Protein AF-A0A7S1SAR8-F1 (afdb_monomer_lite)

Radius of gyration: 25.9 Å; chains: 1; bounding box: 47×36×83 Å

Foldseek 3Di:
DDDDDDDDDDDDDDDPPDPDPDDDQLPPDDDPVSVVSVVPDPPVQKDKDFPVDKDKDWDDDCPVPDHIWIKIKTWIWMKGGQPDDCVVDVPRIDIDTDIDIDIPDDD

pLDDT: mean 79.25, std 18.24, range [34.44, 98.0]

Organism: Alexandrium catenella (NCBI:txid2925)

Sequence (107 aa):
SGCGALPVSQSSSAAPSGSSSWISPIAGCQGFDCVLQYIALNDGAYRWNDTQVRLRGRISGNLHGLPDVSWTGYVLNMTSQQWRTGARVDHPIWWHTLVVIVPDVVE

InterPro domains:
  IPR009199 PhoPQ-activated pathogenicity-related protein, PqaA type [PF10142] (72-105)
  IPR009199 PhoPQ-activated pathogenicity-related protein, PqaA type [PTHR31497] (37-106)

Secondary structure (DSSP, 8-state):
---------------------PPPTTTT--HHHHHHHHHHS--SS-EEEEEEEEEEEEE-S-BTTBPPEEEEEEEEEEEPP--S-TTT-S----EEEEEEEEES---

Structure (mmCIF, N/CA/C/O backbone):
data_AF-A0A7S1SAR8-F1
#
_entry.id   AF-A0A7S1SAR8-F1
#
loop_
_atom_site.group_PDB
_atom_site.id
_atom_site.type_symbol
_atom_site.label_atom_id
_atom_site.label_alt_id
_atom_site.label_comp_id
_atom_site.label_asym_id
_atom_site.label_entity_id
_atom_site.label_seq_id
_atom_site.pdbx_PDB_ins_code
_atom_site.Cartn_x
_atom_site.Cartn_y
_atom_site.Cartn_z
_atom_site.occupancy
_atom_site.B_iso_or_equiv
_atom_site.auth_seq_id
_atom_site.auth_comp_id
_atom_site.auth_asym_id
_atom_site.auth_atom_id
_atom_site.pdbx_PDB_model_num
ATOM 1 N N . SER A 1 1 ? 21.450 8.847 50.751 1.00 38.28 1 SER A N 1
ATOM 2 C CA . SER A 1 1 ? 20.544 8.686 51.910 1.00 38.28 1 SER A CA 1
ATOM 3 C C . SER A 1 1 ? 19.205 9.280 51.518 1.00 38.28 1 SER A C 1
ATOM 5 O O . SER A 1 1 ? 19.190 10.408 51.071 1.00 38.28 1 SER A O 1
ATOM 7 N N . GLY A 1 2 ? 18.051 8.637 51.551 1.00 37.12 2 GLY A N 1
ATOM 8 C CA . GLY A 1 2 ? 17.581 7.332 51.992 1.00 37.12 2 GLY A CA 1
ATOM 9 C C . GLY A 1 2 ? 16.054 7.390 51.820 1.00 37.12 2 GLY A C 1
ATOM 10 O O . GLY A 1 2 ? 15.468 8.467 51.918 1.00 37.12 2 GLY A O 1
ATOM 11 N N . CYS A 1 3 ? 15.431 6.266 51.484 1.00 41.78 3 CYS A N 1
ATOM 12 C CA . CYS A 1 3 ? 13.980 6.127 51.370 1.00 41.78 3 CYS A CA 1
ATOM 13 C C . CYS A 1 3 ? 13.277 6.307 52.729 1.00 41.78 3 CYS A C 1
ATOM 15 O O . CYS A 1 3 ? 13.813 5.897 53.756 1.00 41.78 3 CYS A O 1
ATOM 17 N N . GLY A 1 4 ? 12.039 6.805 52.715 1.00 34.44 4 GLY A N 1
ATOM 18 C CA . GLY A 1 4 ? 11.071 6.690 53.816 1.00 34.44 4 GLY A CA 1
ATOM 19 C C . GLY A 1 4 ? 9.929 7.693 53.630 1.00 34.44 4 GLY A C 1
ATOM 20 O O . GLY A 1 4 ? 10.187 8.825 53.253 1.00 34.44 4 GLY A O 1
ATOM 21 N N . ALA A 1 5 ? 8.648 7.393 53.817 1.00 37.53 5 ALA A N 1
ATOM 22 C CA . ALA A 1 5 ? 7.921 6.173 54.141 1.00 37.53 5 ALA A CA 1
ATOM 23 C C . ALA A 1 5 ? 6.475 6.379 53.636 1.00 37.53 5 ALA A C 1
ATOM 25 O O . ALA A 1 5 ? 5.983 7.507 53.624 1.00 37.53 5 ALA A O 1
ATOM 26 N N . LEU A 1 6 ? 5.788 5.310 53.234 1.00 43.16 6 LEU A N 1
ATOM 27 C CA . LEU A 1 6 ? 4.328 5.326 53.085 1.00 43.16 6 LEU A CA 1
ATOM 28 C C . LEU A 1 6 ? 3.674 5.149 54.464 1.00 43.16 6 LEU A C 1
ATOM 30 O O . LEU A 1 6 ? 4.180 4.367 55.272 1.00 43.16 6 LEU A O 1
ATOM 34 N N . PRO A 1 7 ? 2.483 5.731 54.673 1.00 43.75 7 PRO A N 1
ATOM 35 C CA . PRO A 1 7 ? 1.417 4.957 55.286 1.00 43.75 7 PRO A CA 1
ATOM 36 C C . PRO A 1 7 ? 0.156 4.941 54.416 1.00 43.75 7 PRO A C 1
ATOM 38 O O . PRO A 1 7 ? -0.259 5.929 53.816 1.00 43.75 7 PRO A O 1
ATOM 41 N N . VAL A 1 8 ? -0.440 3.754 54.366 1.00 49.81 8 VAL A N 1
ATOM 42 C CA . VAL A 1 8 ? -1.705 3.412 53.715 1.00 49.81 8 VAL A CA 1
ATOM 43 C C . VAL A 1 8 ? -2.852 3.691 54.691 1.00 49.81 8 VAL A C 1
ATOM 45 O O . VAL A 1 8 ? -2.761 3.275 55.842 1.00 49.81 8 VAL A O 1
ATOM 48 N N . SER A 1 9 ? -3.957 4.301 54.246 1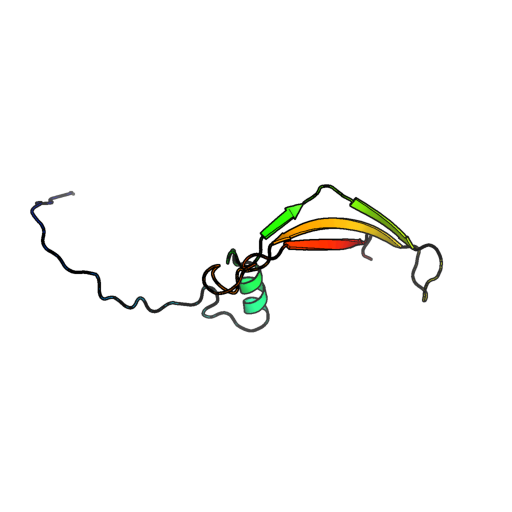.00 41.06 9 SER A N 1
ATOM 49 C CA . SER A 1 9 ? -5.313 3.769 54.509 1.00 41.06 9 SER A CA 1
ATOM 50 C C . SER A 1 9 ? -6.458 4.581 53.876 1.00 41.06 9 SER A C 1
ATOM 52 O O . SER A 1 9 ? -6.661 5.752 54.158 1.00 41.06 9 SER A O 1
ATOM 54 N N . GLN A 1 10 ? -7.235 3.838 53.078 1.00 35.84 10 GLN A N 1
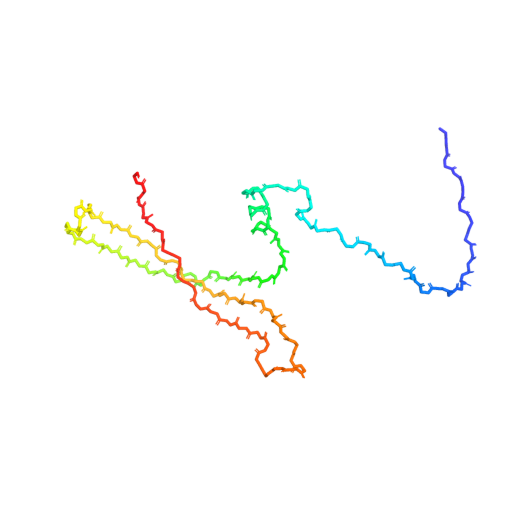ATOM 55 C CA . GLN A 1 10 ? -8.704 3.804 52.988 1.00 35.84 10 GLN A CA 1
ATOM 56 C C . GLN A 1 10 ? -9.494 4.952 52.322 1.00 35.84 10 GLN A C 1
ATOM 58 O O . GLN A 1 10 ? -9.845 5.962 52.91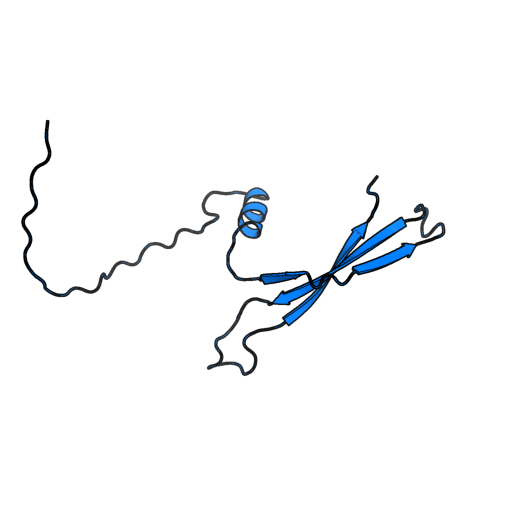4 1.00 35.84 10 GLN A O 1
ATOM 63 N N . SER A 1 11 ? -9.862 4.650 51.071 1.00 47.28 11 SER A N 1
ATOM 64 C CA . SER A 1 11 ? -11.188 4.744 50.434 1.00 47.28 11 SER A CA 1
ATOM 65 C C . SER A 1 11 ? -12.128 5.910 50.768 1.00 47.28 11 SER A C 1
ATOM 67 O O . SER A 1 11 ? -12.750 5.943 51.826 1.00 47.28 11 SER A O 1
ATOM 69 N N . SER A 1 12 ? -12.430 6.724 49.754 1.00 37.28 12 SER A N 1
ATOM 70 C CA . SER A 1 12 ? -13.813 6.990 49.314 1.00 37.28 12 SER A CA 1
ATOM 71 C C . SER A 1 12 ? -13.837 7.831 48.026 1.00 37.28 12 SER A C 1
ATOM 73 O O . SER A 1 12 ? -13.225 8.886 47.933 1.00 37.28 12 SER A O 1
ATOM 75 N N . SER A 1 13 ? -14.520 7.284 47.017 1.00 51.84 13 SER A N 1
ATOM 76 C CA . SER A 1 13 ? -15.270 7.950 45.938 1.00 51.84 13 SER A CA 1
ATOM 77 C C . SER A 1 13 ? -14.893 9.379 45.499 1.00 51.84 13 SER A C 1
ATOM 79 O O . SER A 1 13 ? -15.314 10.349 46.123 1.00 51.84 13 SER A O 1
ATOM 81 N N . ALA A 1 14 ? -14.323 9.500 44.296 1.00 41.34 14 ALA A N 1
ATOM 82 C CA . ALA A 1 14 ? -14.671 10.558 43.340 1.00 41.34 14 ALA A CA 1
ATOM 83 C C . ALA A 1 14 ? -14.291 10.108 41.919 1.00 41.34 14 ALA A C 1
ATOM 85 O O . ALA A 1 14 ? -13.155 9.707 41.673 1.00 41.34 14 ALA 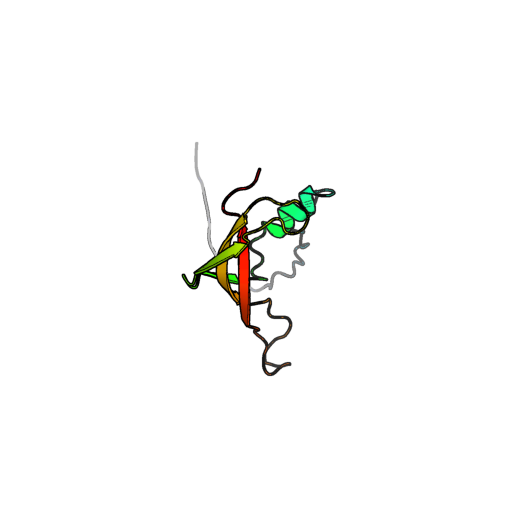A O 1
ATOM 86 N N . ALA A 1 15 ? -15.239 10.149 40.981 1.00 52.44 15 ALA A N 1
ATOM 87 C CA . ALA A 1 15 ? -14.932 10.011 39.560 1.00 52.44 15 ALA A CA 1
ATOM 88 C C . ALA A 1 15 ? -13.978 11.150 39.151 1.00 52.44 15 ALA A C 1
ATOM 90 O O . ALA A 1 15 ? -14.241 12.291 39.541 1.00 52.44 15 ALA A O 1
ATOM 91 N N . PRO A 1 16 ? -12.898 10.908 38.383 1.00 47.75 16 PRO A N 1
ATOM 92 C CA . PRO A 1 16 ? -12.076 12.005 37.908 1.00 47.75 16 PRO A CA 1
ATOM 93 C C . PRO A 1 16 ? -12.865 12.775 36.845 1.00 47.75 16 PRO A C 1
ATOM 95 O O . PRO A 1 16 ? -12.896 12.421 35.668 1.00 47.75 16 PRO A O 1
ATOM 98 N N . SER A 1 17 ? -13.516 13.852 37.281 1.00 59.81 17 SER A N 1
ATOM 99 C CA . SER A 1 17 ? -13.902 14.973 36.436 1.00 59.81 17 SER A CA 1
ATOM 100 C C . SER A 1 17 ? -12.621 15.679 35.990 1.00 59.81 17 SER A C 1
ATOM 102 O O . SER A 1 17 ? -12.144 16.611 36.634 1.00 59.81 17 SER A O 1
ATOM 104 N N . GLY A 1 18 ? -12.019 15.190 34.914 1.00 47.66 18 GLY A N 1
ATOM 105 C CA . GLY A 1 18 ? -10.870 15.820 34.284 1.00 47.66 18 GLY A CA 1
ATOM 106 C C . GLY A 1 18 ? -11.038 15.731 32.783 1.00 47.66 18 GLY A C 1
ATOM 107 O O . GLY A 1 18 ? -10.772 14.688 32.195 1.00 47.66 18 GLY A O 1
ATOM 108 N N . SER A 1 19 ? -11.496 16.813 32.155 1.00 62.25 19 SER A N 1
ATOM 109 C CA . SER A 1 19 ? -11.385 16.970 30.709 1.00 62.25 19 SER A CA 1
ATOM 110 C C . SER A 1 19 ? -9.898 17.068 30.371 1.00 62.25 19 SER A C 1
ATOM 112 O O . SER A 1 19 ? -9.315 18.153 30.407 1.00 62.25 19 SER A O 1
ATOM 114 N N . SER A 1 20 ? -9.251 15.935 30.100 1.00 67.94 20 SER A N 1
ATOM 115 C CA . SER A 1 20 ? -7.926 15.947 29.493 1.00 67.94 20 SER A CA 1
ATOM 116 C C . SER A 1 20 ? -8.047 16.698 28.170 1.00 67.94 20 SER A C 1
ATOM 118 O O . SER A 1 20 ? -8.785 16.262 27.285 1.00 67.94 20 SER A O 1
ATOM 120 N N . SER A 1 21 ? -7.370 17.841 28.053 1.00 82.56 21 SER A N 1
ATOM 121 C CA . SER A 1 21 ? -7.228 18.543 26.780 1.00 82.56 21 SER A CA 1
ATOM 122 C C . SER A 1 21 ? -6.592 17.568 25.794 1.00 82.56 21 SER A C 1
ATOM 124 O O . SER A 1 21 ? -5.438 17.177 25.971 1.00 82.56 21 SER A O 1
ATOM 126 N N . TRP A 1 22 ? -7.364 17.084 24.821 1.00 83.88 22 TRP A N 1
ATOM 127 C CA . TRP A 1 22 ? -6.828 16.207 23.790 1.00 83.88 22 TRP A CA 1
ATOM 128 C C . TRP A 1 22 ? -5.851 17.023 22.942 1.00 83.88 22 TRP A C 1
ATOM 130 O O . TRP A 1 22 ? -6.238 18.008 22.314 1.00 83.88 22 TRP A O 1
ATOM 140 N N . ILE A 1 23 ? -4.578 16.633 22.959 1.00 86.81 23 ILE A N 1
ATOM 141 C CA . ILE A 1 23 ? -3.539 17.230 22.122 1.00 86.81 23 ILE A CA 1
ATOM 142 C C . ILE A 1 23 ? -3.387 16.335 20.897 1.00 86.81 23 ILE A C 1
ATOM 144 O O . ILE A 1 23 ? -3.182 15.128 21.030 1.00 86.81 23 ILE A O 1
ATOM 148 N N . SER A 1 24 ? -3.501 16.929 19.708 1.00 86.69 24 SER A N 1
ATOM 149 C CA . SER A 1 24 ? -3.344 16.198 18.453 1.00 86.69 24 SER A CA 1
ATOM 150 C C . SER A 1 24 ? -1.964 15.534 18.379 1.00 86.69 24 SER A C 1
ATOM 152 O O . SER A 1 24 ? -0.970 16.201 18.671 1.00 86.69 24 SER A O 1
ATOM 154 N N . PRO A 1 25 ? -1.861 14.270 17.928 1.00 87.38 25 PRO A N 1
ATOM 155 C CA . PRO A 1 25 ? -0.570 13.620 17.696 1.00 87.38 25 PRO A CA 1
ATOM 156 C C . PRO A 1 25 ? 0.312 14.345 16.669 1.00 87.38 25 PRO A C 1
ATOM 158 O O . PRO A 1 25 ? 1.519 14.139 16.653 1.00 87.38 25 PRO A O 1
ATOM 161 N N . ILE A 1 26 ? -0.288 15.205 15.840 1.00 91.69 26 ILE A N 1
ATOM 162 C CA . ILE A 1 26 ? 0.403 16.077 14.880 1.00 91.69 26 ILE A CA 1
ATOM 163 C C . ILE A 1 26 ? 0.425 17.545 15.341 1.00 91.69 26 ILE A C 1
ATOM 165 O O . ILE A 1 26 ? 0.493 18.465 14.531 1.00 91.69 26 ILE A O 1
ATOM 169 N N . ALA A 1 27 ? 0.292 17.825 16.639 1.00 91.50 27 ALA A N 1
ATOM 170 C CA . ALA A 1 27 ? 0.371 19.197 17.132 1.00 91.50 27 ALA A CA 1
ATOM 171 C C . ALA A 1 27 ? 1.783 19.778 16.916 1.00 91.50 27 ALA A C 1
ATOM 173 O O . ALA A 1 27 ? 2.779 19.179 17.312 1.00 91.50 27 ALA A O 1
ATOM 174 N N . GLY A 1 28 ? 1.864 20.975 16.325 1.00 91.56 28 GLY A N 1
ATOM 175 C CA . GLY A 1 28 ? 3.118 21.727 16.178 1.00 91.56 28 GLY A CA 1
ATOM 176 C C . GLY A 1 28 ? 3.940 21.437 14.915 1.00 91.56 28 GLY A C 1
ATOM 177 O O . GLY A 1 28 ? 4.953 22.100 14.709 1.00 91.56 28 GLY A O 1
ATOM 178 N N . CYS A 1 29 ? 3.517 20.513 14.049 1.00 93.88 29 CYS A N 1
ATOM 179 C CA . CYS A 1 29 ? 4.092 20.367 12.708 1.00 93.88 29 CYS A CA 1
ATOM 180 C C . CYS A 1 29 ? 3.591 21.479 11.762 1.00 93.88 29 CYS A C 1
ATOM 182 O O . CYS A 1 29 ? 2.608 22.167 12.055 1.00 93.88 29 CYS A O 1
ATOM 184 N N . GLN A 1 30 ? 4.227 21.635 10.594 1.00 94.00 30 GLN A N 1
ATOM 185 C CA . GLN A 1 30 ? 3.740 22.515 9.524 1.00 94.00 30 GLN A CA 1
ATOM 186 C C . GLN A 1 30 ? 3.893 21.873 8.140 1.00 94.00 30 GLN A C 1
ATOM 188 O O . GLN A 1 30 ? 4.784 21.062 7.907 1.00 94.00 30 GLN A O 1
ATOM 193 N N . GLY A 1 31 ? 3.026 22.268 7.203 1.00 93.50 31 GLY A N 1
ATOM 194 C CA . GLY A 1 31 ? 3.145 21.909 5.789 1.00 93.50 31 GLY A CA 1
ATOM 195 C C . GLY A 1 31 ? 3.185 20.399 5.531 1.00 93.50 31 GLY A C 1
ATOM 196 O O . GLY A 1 31 ? 2.364 19.642 6.050 1.00 93.50 31 GLY A O 1
ATOM 197 N N . PHE A 1 32 ? 4.137 19.972 4.699 1.00 95.19 32 PHE A N 1
ATOM 198 C CA . PHE A 1 32 ? 4.299 18.576 4.288 1.00 95.19 32 PHE A CA 1
ATOM 199 C C . PHE A 1 32 ? 4.661 17.646 5.456 1.00 95.19 32 PHE A C 1
ATOM 201 O O . PHE A 1 32 ? 4.197 16.506 5.491 1.00 95.19 32 PHE A O 1
ATOM 208 N N . ASP A 1 33 ? 5.384 18.147 6.460 1.00 93.06 33 ASP A N 1
ATOM 209 C CA . ASP A 1 33 ? 5.770 17.357 7.633 1.00 93.06 33 ASP A CA 1
ATOM 210 C C . ASP A 1 33 ? 4.547 16.894 8.430 1.00 93.06 33 ASP A C 1
ATOM 212 O O . ASP A 1 33 ? 4.531 15.773 8.936 1.00 93.06 33 ASP A O 1
ATOM 216 N N . CYS A 1 34 ? 3.483 17.704 8.486 1.00 93.56 34 CYS A N 1
ATOM 217 C CA . CYS A 1 34 ? 2.224 17.281 9.100 1.00 93.56 34 CYS A CA 1
ATOM 218 C C . CYS A 1 34 ? 1.572 16.116 8.371 1.00 93.56 34 CYS A C 1
ATOM 220 O O . CYS A 1 34 ? 1.025 15.222 9.010 1.00 93.56 34 CYS A O 1
ATOM 222 N N . VAL A 1 35 ? 1.609 16.135 7.038 1.00 92.12 35 VAL A N 1
ATOM 223 C CA . VAL A 1 35 ? 1.008 15.082 6.218 1.00 92.12 35 VAL A CA 1
ATOM 224 C C . VAL A 1 35 ? 1.781 13.783 6.407 1.00 92.12 35 VAL A C 1
ATOM 226 O O . VAL A 1 35 ? 1.170 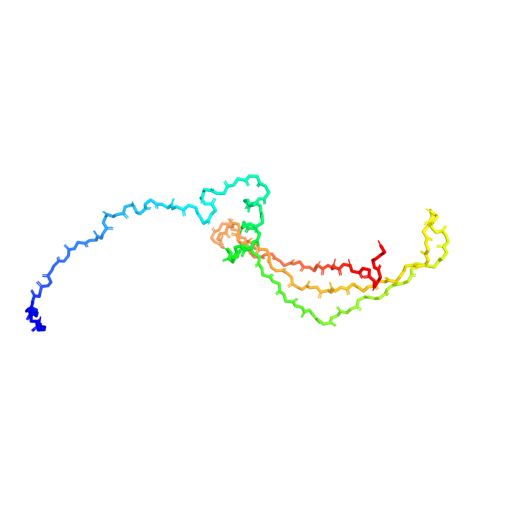12.744 6.638 1.00 92.12 35 VAL A O 1
ATOM 229 N N . LEU A 1 36 ? 3.115 13.843 6.393 1.00 91.81 36 LEU A N 1
ATOM 230 C CA . LEU A 1 36 ? 3.956 12.677 6.659 1.00 91.81 36 LEU A CA 1
ATOM 231 C C . LEU A 1 36 ? 3.730 12.112 8.062 1.00 91.81 36 LEU A C 1
ATOM 233 O O . LEU A 1 36 ? 3.555 10.904 8.208 1.00 91.81 36 LEU A O 1
ATOM 237 N N . GLN A 1 37 ? 3.698 12.973 9.082 1.00 92.00 37 GLN A N 1
ATOM 238 C CA . GLN A 1 37 ? 3.433 12.535 10.451 1.00 92.00 37 GLN A CA 1
ATOM 239 C C . GLN A 1 37 ? 2.050 11.904 10.571 1.00 92.00 37 GLN A C 1
ATOM 241 O O . GLN A 1 37 ? 1.941 10.832 11.153 1.00 92.00 37 GLN A O 1
ATOM 246 N N . TYR A 1 38 ? 1.021 12.521 9.982 1.00 87.94 38 TYR A N 1
ATOM 247 C CA . TYR A 1 38 ? -0.338 11.987 9.975 1.00 87.94 38 TYR A CA 1
ATOM 248 C C . TYR A 1 38 ? -0.406 10.600 9.322 1.00 87.94 38 TYR A C 1
ATOM 250 O O . TYR A 1 38 ? -0.947 9.680 9.923 1.00 87.94 38 TYR A O 1
ATOM 258 N N . ILE A 1 39 ? 0.198 10.424 8.140 1.00 87.69 39 ILE A N 1
ATOM 259 C CA . ILE A 1 39 ? 0.230 9.138 7.419 1.00 87.69 39 ILE A CA 1
ATOM 260 C C . ILE A 1 39 ? 0.971 8.056 8.219 1.00 87.69 39 ILE A C 1
ATOM 262 O O . ILE A 1 39 ? 0.634 6.878 8.123 1.00 87.69 39 ILE A O 1
ATOM 266 N N . ALA A 1 40 ? 1.980 8.442 9.001 1.00 87.56 40 ALA A N 1
ATOM 267 C CA . ALA A 1 40 ? 2.751 7.522 9.830 1.00 87.56 40 ALA A CA 1
ATOM 268 C C . ALA A 1 40 ? 2.056 7.148 11.152 1.00 87.56 40 ALA A C 1
ATOM 270 O O . ALA A 1 40 ? 2.525 6.239 11.843 1.00 87.56 40 ALA A O 1
ATOM 271 N N . LEU A 1 41 ? 0.966 7.827 11.535 1.00 87.62 41 LEU A N 1
ATOM 272 C CA . LEU A 1 41 ? 0.224 7.468 12.738 1.00 87.62 41 LEU A CA 1
ATOM 273 C C . LEU A 1 41 ? -0.425 6.097 12.564 1.00 87.62 41 LEU A C 1
ATOM 275 O O . LEU A 1 41 ? -1.167 5.845 11.619 1.00 87.62 41 LEU A O 1
ATOM 279 N N . ASN A 1 42 ? -0.225 5.233 13.554 1.00 84.38 42 ASN A N 1
ATOM 280 C CA . ASN A 1 42 ? -1.038 4.036 13.703 1.00 84.38 42 ASN A CA 1
ATOM 281 C C . ASN A 1 42 ? -2.385 4.419 14.340 1.00 84.38 42 ASN A C 1
ATOM 283 O O . ASN A 1 42 ? -2.613 4.188 15.527 1.00 84.38 42 ASN A O 1
ATOM 287 N N . ASP A 1 43 ? -3.242 5.085 13.567 1.00 79.62 43 ASP A N 1
ATOM 288 C CA . ASP A 1 43 ? -4.540 5.604 14.017 1.00 79.62 43 ASP A CA 1
ATOM 289 C C . ASP A 1 43 ? -5.669 4.558 13.962 1.00 79.62 43 ASP A C 1
ATOM 291 O O . ASP A 1 43 ? -6.793 4.816 14.395 1.00 79.62 43 ASP A O 1
ATOM 295 N N . GLY A 1 44 ? -5.368 3.360 13.449 1.00 79.38 44 GLY A N 1
ATOM 296 C CA . GLY A 1 44 ? -6.327 2.274 13.282 1.00 79.38 44 GLY A CA 1
ATOM 297 C C . GLY A 1 44 ? -7.428 2.569 12.260 1.00 79.38 44 GLY A C 1
ATOM 298 O O . GLY A 1 44 ? -8.367 1.776 12.154 1.00 79.38 44 GLY A O 1
ATOM 299 N N . ALA A 1 45 ? -7.333 3.671 11.504 1.00 79.06 45 ALA A N 1
ATOM 300 C CA . ALA A 1 45 ? -8.293 4.008 10.460 1.00 79.06 45 ALA A CA 1
ATOM 301 C C . ALA A 1 45 ? -8.239 2.981 9.329 1.00 79.06 45 ALA A C 1
ATOM 303 O O . ALA A 1 45 ? -9.264 2.639 8.747 1.00 79.06 45 ALA A O 1
ATOM 304 N N . TYR A 1 46 ? -7.062 2.426 9.058 1.00 80.94 46 TYR A N 1
ATOM 305 C CA . TYR A 1 46 ? -6.871 1.450 8.000 1.00 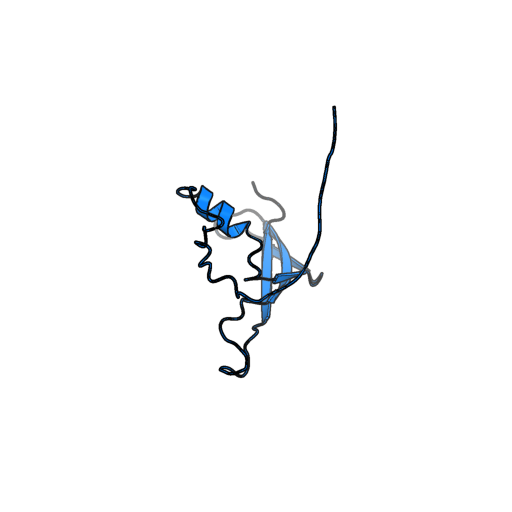80.94 46 TYR A CA 1
ATOM 306 C C . TYR A 1 46 ? -6.026 0.282 8.488 1.00 80.94 46 TYR A C 1
ATOM 308 O O . TYR A 1 46 ? -5.071 0.444 9.244 1.00 80.94 46 TYR A O 1
ATOM 316 N N . ARG A 1 47 ? -6.366 -0.918 8.023 1.00 88.06 47 ARG A N 1
ATOM 317 C CA . ARG A 1 47 ? -5.520 -2.108 8.161 1.00 88.06 47 ARG A CA 1
ATOM 318 C C . ARG A 1 47 ? -5.495 -2.842 6.838 1.00 88.06 47 ARG A C 1
ATOM 320 O O . ARG A 1 47 ? -6.504 -2.883 6.139 1.00 88.06 47 ARG A O 1
ATOM 327 N N . TRP A 1 48 ? -4.374 -3.453 6.500 1.00 91.44 48 TRP A N 1
ATOM 328 C CA . TRP A 1 48 ? -4.281 -4.298 5.319 1.00 91.44 48 TRP A CA 1
ATOM 329 C C . TRP A 1 48 ? -3.463 -5.542 5.616 1.00 91.44 48 TRP A C 1
ATOM 331 O O . TRP A 1 48 ? -2.597 -5.549 6.488 1.00 91.44 48 TRP A O 1
ATOM 341 N N . ASN A 1 49 ? -3.754 -6.598 4.869 1.00 95.00 49 ASN A N 1
ATOM 342 C CA . ASN A 1 49 ? -2.978 -7.818 4.855 1.00 95.00 49 ASN A CA 1
ATOM 343 C C . ASN A 1 49 ? -2.565 -8.140 3.420 1.00 95.00 49 ASN A C 1
ATOM 345 O O . ASN A 1 49 ? -3.374 -8.049 2.491 1.00 95.00 49 ASN A O 1
ATOM 349 N N . ASP A 1 50 ? -1.311 -8.538 3.250 1.00 96.06 50 ASP A N 1
ATOM 350 C CA . ASP A 1 50 ? -0.812 -9.027 1.974 1.00 96.06 50 ASP A CA 1
ATOM 351 C C . ASP A 1 50 ? -1.420 -10.400 1.671 1.00 96.06 50 ASP A C 1
ATOM 353 O O . ASP A 1 50 ? -1.326 -11.332 2.469 1.00 96.06 50 ASP A O 1
ATOM 357 N N . THR A 1 51 ? -2.064 -10.526 0.511 1.00 97.56 51 THR A N 1
ATOM 358 C CA . THR A 1 51 ? -2.701 -11.784 0.091 1.00 97.56 51 THR A CA 1
ATOM 359 C C . THR A 1 51 ? -1.715 -12.779 -0.514 1.00 97.56 51 THR A C 1
ATOM 361 O O . THR A 1 51 ? -2.107 -13.892 -0.849 1.00 97.56 51 THR A O 1
ATOM 364 N N . GLN A 1 52 ? -0.457 -12.373 -0.718 1.00 97.81 52 GLN A N 1
ATOM 365 C CA . GLN A 1 52 ? 0.567 -13.101 -1.476 1.00 97.81 52 GLN A CA 1
ATOM 366 C C . GLN A 1 52 ? 0.245 -13.298 -2.967 1.00 97.81 52 GLN A C 1
ATOM 368 O O . GLN A 1 52 ? 1.095 -13.771 -3.722 1.00 97.81 52 GLN A O 1
ATOM 373 N N . VAL A 1 53 ? -0.929 -12.866 -3.435 1.00 97.69 53 VAL A N 1
ATOM 374 C CA . VAL A 1 53 ? -1.252 -12.831 -4.860 1.00 97.69 53 VAL A CA 1
ATOM 375 C C . VAL A 1 53 ? -0.467 -11.701 -5.517 1.00 97.69 53 VAL A C 1
ATOM 377 O O . VAL A 1 53 ? -0.398 -10.573 -5.010 1.00 97.69 53 VAL A O 1
ATOM 380 N N . ARG A 1 54 ? 0.153 -12.023 -6.653 1.00 97.56 54 ARG A N 1
ATOM 381 C CA . ARG A 1 54 ? 0.925 -11.089 -7.469 1.00 97.56 54 ARG A CA 1
ATOM 382 C C . ARG A 1 54 ? 0.382 -11.081 -8.884 1.00 97.56 54 ARG A C 1
ATOM 384 O O . ARG A 1 54 ? 0.243 -12.132 -9.502 1.00 97.56 54 ARG A O 1
ATOM 391 N N . LEU A 1 55 ? 0.117 -9.888 -9.392 1.00 97.00 55 LEU A N 1
ATOM 392 C CA . LEU A 1 55 ? -0.110 -9.650 -10.809 1.00 97.00 55 LEU A CA 1
ATOM 393 C C . LEU A 1 55 ? 1.228 -9.251 -11.423 1.00 97.00 55 LEU A C 1
ATOM 395 O O . LEU A 1 55 ? 1.994 -8.517 -10.806 1.00 97.00 55 LEU A O 1
ATOM 399 N N . ARG A 1 56 ? 1.534 -9.744 -12.616 1.00 96.19 56 ARG A N 1
ATOM 400 C CA . ARG A 1 56 ? 2.726 -9.329 -13.355 1.00 96.19 56 ARG A CA 1
ATOM 401 C C . ARG A 1 56 ? 2.298 -8.904 -14.737 1.00 96.19 56 ARG A C 1
ATOM 403 O O . ARG A 1 56 ? 1.502 -9.596 -15.370 1.00 96.19 56 ARG A O 1
ATOM 410 N N . GLY A 1 57 ? 2.833 -7.784 -15.190 1.00 92.25 57 GLY A N 1
ATOM 411 C CA . GLY A 1 57 ? 2.581 -7.291 -16.528 1.00 92.25 57 GLY A CA 1
ATOM 412 C C . GLY A 1 57 ? 3.850 -6.770 -17.165 1.00 92.25 57 GLY A C 1
ATOM 413 O O . GLY A 1 57 ? 4.789 -6.343 -16.495 1.00 92.25 57 GLY A O 1
ATOM 414 N N . ARG A 1 58 ? 3.855 -6.820 -18.492 1.00 89.94 58 ARG A N 1
ATOM 415 C CA . ARG A 1 58 ? 4.856 -6.175 -19.327 1.00 89.94 58 ARG A CA 1
ATOM 416 C C . ARG A 1 58 ? 4.119 -5.391 -20.394 1.00 89.94 58 ARG A C 1
ATOM 418 O O . ARG A 1 58 ? 3.341 -5.964 -21.153 1.00 89.94 58 ARG A O 1
ATOM 425 N N . ILE A 1 59 ? 4.369 -4.096 -20.448 1.00 84.00 59 ILE A N 1
ATOM 426 C CA . ILE A 1 59 ? 3.951 -3.252 -21.558 1.00 84.00 59 ILE A CA 1
ATOM 427 C C . ILE A 1 59 ? 5.109 -3.303 -22.547 1.00 84.00 59 ILE A C 1
ATOM 429 O O . ILE A 1 59 ? 6.212 -2.876 -22.219 1.00 84.00 59 ILE A O 1
ATOM 433 N N . SER A 1 60 ? 4.877 -3.934 -23.699 1.00 79.19 60 SER A N 1
ATOM 434 C CA . SER A 1 60 ? 5.872 -4.034 -24.771 1.00 79.19 60 SER A CA 1
ATOM 435 C C . SER A 1 60 ? 5.471 -3.129 -25.925 1.00 79.19 60 SER A C 1
ATOM 437 O O . SER A 1 60 ? 4.302 -3.110 -26.318 1.00 79.19 60 SER A O 1
ATOM 439 N N . GLY A 1 61 ? 6.447 -2.424 -26.484 1.00 70.50 61 GLY A N 1
ATOM 440 C CA . GLY A 1 61 ? 6.254 -1.480 -27.575 1.00 70.50 61 GLY A CA 1
ATOM 441 C C . GLY A 1 61 ? 6.329 -0.026 -27.120 1.00 70.50 61 GLY A C 1
ATOM 442 O O . GLY A 1 61 ? 6.140 0.300 -25.953 1.00 70.50 61 GLY A O 1
ATOM 443 N N . ASN A 1 62 ? 6.599 0.851 -28.088 1.00 69.19 62 ASN A N 1
ATOM 444 C CA . ASN A 1 62 ? 6.683 2.296 -27.904 1.00 69.19 62 ASN A CA 1
ATOM 445 C C . ASN A 1 62 ? 5.280 2.873 -27.635 1.00 69.19 62 ASN A C 1
ATOM 447 O O . ASN A 1 62 ? 4.636 3.454 -28.510 1.00 69.19 62 ASN A O 1
ATOM 451 N N . LEU A 1 63 ? 4.765 2.653 -26.428 1.00 69.56 63 LEU A N 1
ATOM 452 C CA . LEU A 1 63 ? 3.558 3.310 -25.958 1.00 69.56 63 LEU A CA 1
ATOM 453 C C . LEU A 1 63 ? 3.955 4.732 -25.547 1.00 69.56 63 LEU A C 1
ATOM 455 O O . LEU A 1 63 ? 4.573 4.934 -24.508 1.00 69.56 63 LEU A O 1
ATOM 459 N N . HIS A 1 64 ? 3.635 5.718 -26.385 1.00 74.12 64 HIS A N 1
ATOM 460 C CA . HIS A 1 64 ? 3.940 7.136 -26.138 1.00 74.12 64 HIS A CA 1
ATOM 461 C C . HIS A 1 64 ? 5.430 7.459 -25.909 1.00 74.12 64 HIS A C 1
ATOM 463 O O . HIS A 1 64 ? 5.764 8.316 -25.096 1.00 74.12 64 HIS A O 1
ATOM 469 N N . GLY A 1 65 ? 6.342 6.803 -26.625 1.00 76.56 65 GLY A N 1
ATOM 470 C CA . GLY A 1 65 ? 7.782 7.049 -26.496 1.00 76.56 65 GLY A CA 1
ATOM 471 C C . GLY A 1 65 ? 8.438 6.359 -25.302 1.00 76.56 65 GLY A C 1
ATOM 472 O O . GLY A 1 65 ? 9.648 6.493 -25.138 1.00 76.56 65 GLY A O 1
ATOM 473 N N . LEU A 1 66 ? 7.675 5.626 -24.486 1.00 74.31 66 LEU A N 1
ATOM 474 C CA . LEU A 1 66 ? 8.203 4.918 -23.326 1.00 74.31 66 LEU A CA 1
ATOM 475 C C . LEU A 1 66 ? 8.882 3.603 -23.748 1.00 74.31 66 LEU A C 1
ATOM 477 O O . LEU A 1 66 ? 8.410 2.951 -24.690 1.00 74.31 66 LEU A O 1
ATOM 481 N N . PRO A 1 67 ? 9.982 3.210 -23.077 1.00 81.12 67 PRO A N 1
ATOM 482 C CA . PRO A 1 67 ? 10.590 1.899 -23.267 1.00 81.12 67 PRO A CA 1
ATOM 483 C C . PRO A 1 67 ? 9.652 0.791 -22.771 1.00 81.12 67 PRO A C 1
ATOM 485 O O . PRO A 1 67 ? 8.625 1.050 -22.143 1.00 81.12 67 PRO A O 1
ATOM 488 N N . ASP A 1 68 ? 10.022 -0.461 -23.028 1.00 86.75 68 ASP A N 1
ATOM 489 C CA . ASP A 1 68 ? 9.316 -1.599 -22.446 1.00 86.75 68 ASP A CA 1
ATOM 490 C C . ASP A 1 68 ? 9.356 -1.515 -20.909 1.00 86.75 68 ASP A C 1
ATOM 492 O O . ASP A 1 68 ? 10.432 -1.503 -20.311 1.00 86.75 68 ASP A O 1
ATOM 496 N N . VAL A 1 69 ? 8.185 -1.514 -20.268 1.00 87.62 69 VAL A N 1
ATOM 497 C CA . VAL A 1 69 ? 8.056 -1.441 -18.804 1.00 87.62 69 VAL A CA 1
ATOM 498 C C . VAL A 1 69 ? 7.493 -2.751 -18.276 1.00 87.62 69 VAL A C 1
ATOM 500 O O . VAL A 1 69 ? 6.434 -3.211 -18.714 1.00 87.62 69 VAL A O 1
ATOM 503 N N . SER A 1 70 ? 8.175 -3.342 -17.299 1.00 92.12 70 SER A N 1
ATOM 504 C CA . SER A 1 70 ? 7.633 -4.429 -16.488 1.00 92.12 70 SER A CA 1
ATOM 505 C C . SER A 1 70 ? 7.228 -3.928 -15.105 1.00 92.12 70 SER A C 1
ATOM 507 O O . SER A 1 70 ? 7.788 -2.963 -14.577 1.00 92.12 70 SER A O 1
ATOM 509 N N . TRP A 1 71 ? 6.196 -4.548 -14.543 1.00 94.19 71 TRP A N 1
ATOM 510 C CA . TRP A 1 71 ? 5.663 -4.173 -13.243 1.00 94.19 71 TRP A CA 1
ATOM 511 C C . TRP A 1 71 ? 5.138 -5.380 -12.475 1.00 94.19 71 TRP A C 1
ATOM 513 O O . TRP A 1 71 ? 4.648 -6.366 -13.045 1.00 94.19 71 TRP A O 1
ATOM 523 N N . THR A 1 72 ? 5.156 -5.233 -11.154 1.00 97.44 72 THR A N 1
ATOM 524 C CA . THR A 1 72 ? 4.582 -6.176 -10.203 1.00 97.44 72 THR A CA 1
ATOM 525 C C . THR A 1 72 ? 3.439 -5.511 -9.433 1.00 97.44 72 THR A C 1
ATOM 527 O O . THR A 1 72 ? 3.605 -4.484 -8.780 1.00 97.44 72 THR A O 1
ATOM 530 N N . GLY A 1 73 ? 2.249 -6.103 -9.522 1.00 97.62 73 GLY A N 1
ATOM 531 C CA . GLY A 1 73 ? 1.055 -5.722 -8.778 1.00 97.62 73 GLY A CA 1
ATOM 532 C C . GLY A 1 73 ? 0.906 -6.562 -7.512 1.00 97.62 73 GLY A C 1
ATOM 533 O O . GLY A 1 73 ? 0.817 -7.787 -7.585 1.00 97.62 73 GLY A O 1
ATOM 534 N N . TYR A 1 74 ? 0.841 -5.916 -6.355 1.00 98.00 74 TYR A N 1
ATOM 535 C CA . TYR A 1 74 ? 0.630 -6.539 -5.051 1.00 98.00 74 TYR A CA 1
ATOM 536 C C . TYR A 1 74 ? -0.843 -6.437 -4.681 1.00 98.00 74 TYR A C 1
ATOM 538 O O . TYR A 1 74 ? -1.376 -5.333 -4.568 1.00 98.00 74 TYR A O 1
ATOM 546 N N . VAL A 1 75 ? -1.504 -7.579 -4.497 1.00 97.81 75 VAL A N 1
ATOM 547 C CA . VAL A 1 75 ? -2.915 -7.613 -4.104 1.00 97.81 75 VAL A CA 1
ATOM 548 C C . VAL A 1 75 ? -3.012 -7.660 -2.582 1.00 97.81 75 VAL A C 1
ATOM 550 O O . VAL A 1 75 ? -2.501 -8.580 -1.940 1.00 97.81 75 VAL A O 1
ATOM 553 N N . LEU A 1 76 ? -3.684 -6.674 -2.001 1.00 97.06 76 LEU A N 1
ATOM 554 C CA . LEU A 1 76 ? -3.873 -6.520 -0.565 1.00 97.06 76 LEU A CA 1
ATOM 555 C C . LEU A 1 76 ? -5.360 -6.637 -0.223 1.00 97.06 76 LEU A C 1
ATOM 557 O O . LEU A 1 76 ? -6.221 -6.117 -0.936 1.00 97.06 76 LEU A O 1
ATOM 561 N N . ASN A 1 77 ? -5.656 -7.293 0.895 1.00 95.75 77 ASN A N 1
ATOM 562 C CA . ASN A 1 77 ? -6.965 -7.220 1.527 1.00 95.75 77 ASN A CA 1
ATOM 563 C C . ASN A 1 77 ? -6.929 -6.083 2.544 1.00 95.75 77 ASN A C 1
ATOM 565 O O . ASN A 1 77 ? -6.193 -6.163 3.526 1.00 95.75 77 ASN A O 1
ATOM 569 N N . MET A 1 78 ? -7.692 -5.028 2.297 1.00 92.62 78 MET A N 1
ATOM 570 C CA . MET A 1 78 ? -7.684 -3.810 3.093 1.00 92.62 78 MET A CA 1
ATOM 571 C C . MET A 1 78 ? -9.040 -3.623 3.775 1.00 92.62 78 MET A C 1
ATOM 573 O O . MET A 1 78 ? -10.088 -3.754 3.148 1.00 92.62 78 MET A O 1
ATOM 577 N N . THR A 1 79 ? -9.030 -3.331 5.072 1.00 90.19 79 THR A N 1
ATOM 578 C CA . THR A 1 79 ? -10.214 -2.889 5.809 1.00 90.19 79 THR A CA 1
ATOM 579 C C . THR A 1 79 ? -10.162 -1.383 6.007 1.00 90.19 79 THR A C 1
ATOM 581 O O . THR A 1 79 ? -9.153 -0.851 6.478 1.00 90.19 79 THR A O 1
ATOM 584 N N . SER A 1 80 ? -11.277 -0.727 5.699 1.00 80.75 80 SER A N 1
ATOM 585 C CA . SER A 1 80 ? -11.471 0.701 5.925 1.00 80.75 80 SER A CA 1
ATOM 586 C C . SER A 1 80 ? -11.911 1.025 7.358 1.00 80.75 80 SER A C 1
ATOM 588 O O . SER A 1 80 ? -12.296 0.137 8.128 1.00 80.75 80 SER A O 1
ATOM 590 N N . GLN A 1 81 ? -11.885 2.314 7.693 1.00 75.00 81 GLN A N 1
ATOM 591 C CA . GLN A 1 81 ? -12.299 2.840 8.987 1.00 75.00 81 GLN A CA 1
ATOM 592 C C . GLN A 1 81 ? -13.776 2.553 9.255 1.00 75.00 81 GLN A C 1
ATOM 594 O O . GLN A 1 81 ? -14.635 2.657 8.374 1.00 75.00 81 GLN A O 1
ATOM 599 N N . GLN A 1 82 ? -14.096 2.258 10.513 1.00 75.06 82 GLN A N 1
ATOM 600 C CA . GLN A 1 82 ? -15.480 2.147 10.951 1.00 75.06 82 GLN A CA 1
ATOM 601 C C . GLN A 1 82 ? -16.073 3.549 11.139 1.00 75.06 82 GLN A C 1
ATOM 603 O O . GLN A 1 82 ? -15.815 4.218 12.135 1.00 75.06 82 GLN A O 1
ATOM 608 N N . TRP A 1 83 ? -16.896 3.996 10.188 1.00 69.75 83 TRP A N 1
ATOM 609 C CA . TRP A 1 83 ? -17.539 5.315 10.263 1.00 69.75 83 TRP A CA 1
ATOM 610 C C . TRP A 1 83 ? -18.691 5.372 11.286 1.00 69.75 83 TRP A C 1
ATOM 612 O O . TRP A 1 83 ? -18.879 6.386 11.958 1.00 69.75 83 TRP A O 1
ATOM 622 N N . ARG A 1 84 ? -19.480 4.293 11.436 1.00 71.06 84 ARG A N 1
ATOM 623 C CA . ARG A 1 84 ? -20.567 4.197 12.436 1.00 71.06 84 ARG A CA 1
ATOM 624 C C . ARG A 1 84 ? -20.602 2.837 13.120 1.00 71.06 84 ARG A C 1
ATOM 626 O O . ARG A 1 84 ? -20.148 1.830 12.584 1.00 71.06 84 ARG A O 1
ATOM 633 N N . THR A 1 85 ? -21.184 2.804 14.313 1.00 77.06 85 THR A N 1
ATOM 634 C CA . THR A 1 85 ? -21.425 1.562 15.052 1.00 77.06 85 THR A CA 1
ATOM 635 C C . THR A 1 85 ? -22.558 0.749 14.422 1.00 77.06 85 THR A C 1
ATOM 637 O O . THR A 1 85 ? -23.446 1.307 13.775 1.00 77.06 85 THR A O 1
ATOM 640 N N . GLY A 1 86 ? -22.564 -0.567 14.661 1.00 78.06 86 GLY A N 1
ATOM 641 C CA . GLY A 1 86 ? -23.612 -1.476 14.171 1.00 78.06 86 GLY A CA 1
ATOM 642 C C . GLY A 1 86 ? -25.027 -1.135 14.661 1.00 78.06 86 GLY A C 1
ATOM 643 O O . GLY A 1 86 ? -26.006 -1.540 14.057 1.00 78.06 86 GLY A O 1
ATOM 644 N N . ALA A 1 87 ? -25.154 -0.311 15.707 1.00 83.62 87 ALA A N 1
ATOM 645 C CA . ALA A 1 87 ? -26.443 0.212 16.166 1.00 83.62 87 ALA A CA 1
ATOM 646 C C . ALA A 1 87 ? -27.094 1.205 15.183 1.00 83.62 87 ALA A C 1
ATOM 648 O O . ALA A 1 87 ? -28.234 1.613 15.388 1.00 83.62 87 ALA A O 1
ATOM 649 N N . ARG A 1 88 ? -26.355 1.672 14.167 1.00 80.69 88 ARG A N 1
ATOM 650 C CA . ARG A 1 88 ? -26.802 2.718 13.237 1.00 80.69 88 ARG A CA 1
ATOM 651 C C . ARG A 1 88 ? -26.665 2.345 11.762 1.00 80.69 88 ARG A C 1
ATOM 653 O O . ARG A 1 88 ? -27.159 3.108 10.935 1.00 80.69 88 ARG A O 1
ATOM 660 N N . VAL A 1 89 ? -25.960 1.258 11.439 1.00 82.62 89 VAL A N 1
ATOM 661 C CA . VAL A 1 89 ? -25.748 0.752 10.074 1.00 82.62 89 VAL A CA 1
ATOM 662 C C . VAL A 1 89 ? -25.544 -0.763 10.097 1.00 82.62 89 VAL A C 1
ATOM 664 O O . VAL A 1 89 ? -24.871 -1.276 10.988 1.00 82.62 89 VAL A O 1
ATOM 667 N N . ASP A 1 90 ? -26.048 -1.456 9.079 1.00 79.00 90 ASP A N 1
ATOM 668 C CA . ASP A 1 90 ? -25.981 -2.924 9.000 1.00 79.00 90 ASP A CA 1
ATOM 669 C C . ASP A 1 90 ? -24.585 -3.447 8.612 1.00 79.00 90 ASP A C 1
ATOM 671 O O . ASP A 1 90 ? -24.232 -4.583 8.916 1.00 79.00 90 ASP A O 1
ATOM 675 N N . HIS A 1 91 ? -23.755 -2.604 7.984 1.00 76.12 91 HIS A N 1
ATOM 676 C CA . HIS A 1 91 ? -22.400 -2.945 7.531 1.00 76.12 91 HIS A CA 1
ATOM 677 C C . HIS A 1 91 ? -21.395 -1.884 8.000 1.00 76.12 91 HIS A C 1
ATOM 679 O O . HIS A 1 91 ? -20.987 -1.015 7.227 1.00 76.12 91 HIS A O 1
ATOM 685 N N . PRO A 1 92 ? -21.015 -1.897 9.289 1.00 80.44 92 PRO A N 1
ATOM 686 C CA . PRO A 1 92 ? -20.128 -0.885 9.855 1.00 80.44 92 PRO A CA 1
ATOM 687 C C . PRO A 1 92 ? -18.662 -1.033 9.417 1.00 80.44 92 PRO A C 1
ATOM 689 O O . PRO A 1 92 ? -17.888 -0.095 9.588 1.00 80.44 92 PRO A O 1
ATOM 692 N N . ILE A 1 93 ? -18.275 -2.190 8.867 1.00 81.81 93 ILE A N 1
ATOM 693 C CA . ILE A 1 93 ? -16.905 -2.507 8.444 1.00 81.81 93 ILE A CA 1
ATOM 694 C C . ILE A 1 93 ? -16.906 -2.835 6.953 1.00 81.81 93 ILE A C 1
ATOM 696 O O . ILE A 1 93 ? -17.681 -3.677 6.504 1.00 81.81 93 ILE A O 1
ATOM 700 N N . TRP A 1 94 ? -16.023 -2.171 6.209 1.00 81.81 94 TRP A N 1
ATOM 701 C CA . TRP A 1 94 ? -15.918 -2.284 4.757 1.00 81.81 94 TRP A CA 1
ATOM 702 C C . TRP A 1 94 ? -14.557 -2.861 4.383 1.00 81.81 94 TRP A C 1
ATOM 704 O O . TRP A 1 94 ? -13.530 -2.477 4.950 1.00 81.81 94 TRP A O 1
ATOM 714 N N . TRP A 1 95 ? -14.570 -3.792 3.433 1.00 88.44 95 TRP A N 1
ATOM 715 C CA . TRP A 1 95 ? -13.383 -4.477 2.933 1.00 88.44 95 TRP A CA 1
ATOM 716 C C . TRP A 1 95 ? -13.189 -4.138 1.461 1.00 88.44 95 TRP A C 1
ATOM 718 O O . TRP A 1 95 ? -14.157 -4.033 0.706 1.00 88.44 95 TRP A O 1
ATOM 728 N N . HIS A 1 96 ? -11.935 -3.989 1.061 1.00 90.50 96 HIS A N 1
ATOM 729 C CA . HIS A 1 96 ? -11.533 -3.632 -0.287 1.00 90.50 96 HIS A CA 1
ATOM 730 C C . HIS A 1 96 ? -10.387 -4.535 -0.739 1.00 90.50 96 HIS A C 1
ATOM 732 O O . HIS A 1 96 ? -9.492 -4.873 0.038 1.00 90.50 96 HIS A O 1
ATOM 738 N N . THR A 1 97 ? -10.385 -4.887 -2.022 1.00 95.25 97 THR A N 1
ATOM 739 C CA . THR A 1 97 ? -9.198 -5.430 -2.682 1.00 95.25 97 THR A CA 1
ATOM 740 C C . THR A 1 97 ? -8.404 -4.264 -3.254 1.00 95.25 97 THR A C 1
ATOM 742 O O . THR A 1 97 ? -8.890 -3.563 -4.138 1.00 95.25 97 THR A O 1
ATOM 745 N N . LEU A 1 98 ? -7.194 -4.049 -2.745 1.00 95.56 98 LEU A N 1
ATOM 746 C CA . LEU A 1 98 ? -6.283 -3.013 -3.223 1.00 95.56 98 LEU A CA 1
ATOM 747 C C . LEU A 1 98 ? -5.193 -3.655 -4.084 1.00 95.56 98 LEU A C 1
ATOM 749 O O . LEU A 1 98 ? -4.623 -4.670 -3.694 1.00 95.56 98 LEU A O 1
ATOM 753 N N . VAL A 1 99 ? -4.887 -3.062 -5.238 1.00 97.19 99 VAL A N 1
ATOM 754 C CA . VAL A 1 99 ? -3.765 -3.482 -6.088 1.00 97.19 99 VAL A CA 1
ATOM 755 C C . VAL A 1 99 ? -2.743 -2.355 -6.131 1.00 97.19 99 VAL A C 1
ATOM 757 O O . VAL A 1 99 ? -3.020 -1.291 -6.679 1.00 97.19 99 VAL A O 1
ATOM 760 N N . VAL A 1 100 ? -1.566 -2.587 -5.553 1.00 96.44 100 VAL A N 1
ATOM 761 C CA . VAL A 1 100 ? -0.439 -1.646 -5.594 1.00 96.44 100 VAL A CA 1
ATOM 762 C C . VAL A 1 100 ? 0.484 -2.060 -6.729 1.00 96.44 100 VAL A C 1
ATOM 764 O O . VAL A 1 100 ? 1.046 -3.150 -6.684 1.00 96.44 100 VAL A O 1
ATOM 767 N N . ILE A 1 101 ? 0.624 -1.223 -7.753 1.00 95.62 101 ILE A N 1
ATOM 768 C CA . ILE A 1 101 ? 1.465 -1.509 -8.921 1.00 95.62 101 ILE A CA 1
ATOM 769 C C . ILE A 1 101 ? 2.807 -0.809 -8.738 1.00 95.62 101 ILE A C 1
ATOM 771 O O . ILE A 1 101 ? 2.858 0.414 -8.634 1.00 95.62 101 ILE A O 1
ATOM 775 N N . VAL A 1 102 ? 3.882 -1.593 -8.704 1.00 94.50 102 VAL A N 1
ATOM 776 C CA . VAL A 1 102 ? 5.257 -1.106 -8.584 1.00 94.50 102 VAL A CA 1
ATOM 777 C C . VAL A 1 102 ? 5.999 -1.450 -9.879 1.00 94.50 102 VAL A C 1
ATOM 779 O O . VAL A 1 102 ? 6.041 -2.631 -10.242 1.00 94.50 102 VAL A O 1
ATOM 782 N N . PRO A 1 103 ? 6.547 -0.459 -10.604 1.00 92.19 103 PRO A N 1
ATOM 783 C CA . PRO A 1 103 ? 7.453 -0.716 -11.720 1.00 92.19 103 PRO A CA 1
ATOM 784 C C . PRO A 1 103 ? 8.688 -1.482 -11.239 1.00 92.19 103 PRO A C 1
ATOM 786 O O . PRO A 1 103 ? 9.220 -1.177 -10.173 1.00 92.19 103 PRO A O 1
ATOM 789 N N . ASP A 1 104 ? 9.165 -2.453 -12.017 1.00 90.25 104 ASP A N 1
ATOM 790 C CA . ASP A 1 104 ? 10.355 -3.224 -11.626 1.00 90.25 104 ASP A CA 1
ATOM 791 C C . ASP A 1 104 ? 11.644 -2.388 -11.748 1.00 90.25 104 ASP A C 1
ATOM 793 O O . ASP A 1 104 ? 12.632 -2.654 -11.063 1.00 90.25 104 ASP A O 1
ATOM 797 N N . VAL A 1 105 ? 11.628 -1.368 -12.612 1.00 83.31 105 VAL A N 1
ATOM 798 C CA . VAL A 1 105 ? 12.713 -0.403 -12.816 1.00 83.31 105 VAL A CA 1
ATOM 799 C C . VAL A 1 105 ? 12.119 1.002 -12.776 1.00 83.31 105 VAL A C 1
ATOM 801 O O . VAL A 1 105 ? 11.097 1.268 -13.409 1.00 83.31 105 VAL A O 1
ATOM 804 N N . VAL A 1 106 ? 12.767 1.889 -12.026 1.00 71.94 106 VAL A N 1
ATOM 805 C CA . VAL A 1 106 ? 12.476 3.323 -11.981 1.00 71.94 106 VAL A CA 1
ATOM 806 C C . VAL A 1 106 ? 13.766 4.009 -12.429 1.00 71.94 106 VAL A C 1
ATOM 808 O O . VAL A 1 106 ? 14.777 3.871 -11.740 1.00 71.94 106 VAL A O 1
ATOM 811 N N . GLU A 1 107 ? 13.765 4.623 -13.613 1.00 59.34 107 GLU A N 1
ATOM 812 C CA . GLU A 1 107 ? 14.901 5.411 -14.131 1.00 59.34 107 GLU A CA 1
ATOM 813 C C . GLU A 1 107 ? 14.847 6.864 -13.646 1.00 59.34 107 GLU A C 1
ATOM 815 O O . GLU A 1 107 ? 13.723 7.410 -13.531 1.00 59.34 107 GLU A O 1
#